Protein AF-A0A090DT22-F1 (afdb_monomer_lite)

Structure (mmCIF, N/CA/C/O backbone):
data_AF-A0A090DT22-F1
#
_entry.id   AF-A0A090DT22-F1
#
loop_
_atom_site.group_PDB
_atom_site.id
_atom_site.type_symbol
_atom_site.label_atom_id
_atom_site.label_alt_id
_atom_site.label_comp_id
_atom_site.label_asym_id
_atom_site.label_entity_id
_atom_site.label_seq_id
_atom_site.pdbx_PDB_ins_code
_atom_site.Cartn_x
_atom_site.Cartn_y
_atom_site.Cartn_z
_atom_site.occupancy
_atom_site.B_iso_or_equiv
_atom_site.auth_seq_id
_atom_site.auth_comp_id
_atom_site.auth_asym_id
_atom_site.auth_atom_id
_atom_site.pdbx_PDB_model_num
ATOM 1 N N . MET A 1 1 ? -0.418 -11.864 3.125 1.00 76.81 1 MET A N 1
ATOM 2 C CA . MET A 1 1 ? -0.419 -10.398 3.351 1.00 76.81 1 MET A CA 1
ATOM 3 C C . MET A 1 1 ? -1.795 -9.760 3.143 1.00 76.81 1 MET A C 1
ATOM 5 O O . MET A 1 1 ? -2.227 -9.010 4.003 1.00 76.81 1 MET A O 1
ATOM 9 N N . ARG A 1 2 ? -2.528 -10.086 2.066 1.00 82.81 2 ARG A N 1
ATOM 10 C CA . ARG A 1 2 ? -3.829 -9.456 1.751 1.00 82.81 2 ARG A CA 1
ATOM 11 C C . ARG A 1 2 ? -4.947 -9.671 2.788 1.00 82.81 2 ARG A C 1
ATOM 13 O O . ARG A 1 2 ? -5.832 -8.824 2.907 1.00 82.81 2 ARG A O 1
ATOM 20 N N . ASP A 1 3 ? -4.875 -10.767 3.542 1.00 87.50 3 ASP A N 1
ATOM 21 C CA . ASP A 1 3 ? -5.859 -11.134 4.571 1.00 87.50 3 ASP A CA 1
ATOM 22 C C . ASP A 1 3 ? -5.574 -10.551 5.964 1.00 87.50 3 ASP A C 1
ATOM 24 O O . ASP A 1 3 ? -6.322 -10.767 6.914 1.00 87.50 3 ASP A O 1
ATOM 28 N N . LEU A 1 4 ? -4.498 -9.774 6.115 1.00 89.88 4 LEU A N 1
ATOM 29 C CA . LEU A 1 4 ? -4.228 -9.113 7.386 1.00 89.88 4 LEU A CA 1
ATOM 30 C C . LEU A 1 4 ? -5.357 -8.119 7.705 1.00 89.88 4 LEU A C 1
ATOM 32 O O . LEU A 1 4 ? -5.760 -7.311 6.861 1.00 89.88 4 LEU A O 1
ATOM 36 N N . LYS A 1 5 ? -5.860 -8.157 8.945 1.00 90.62 5 LYS A N 1
ATOM 37 C CA . LYS A 1 5 ? -6.903 -7.248 9.454 1.00 90.62 5 LYS A CA 1
ATOM 38 C C . LYS A 1 5 ? -6.331 -5.860 9.772 1.00 90.62 5 LYS A C 1
ATOM 40 O O . LYS A 1 5 ? -6.422 -5.377 10.894 1.00 90.62 5 LYS A O 1
ATOM 45 N N . VAL A 1 6 ? -5.736 -5.219 8.770 1.00 91.44 6 VAL A N 1
ATOM 46 C CA . VAL A 1 6 ? -5.166 -3.873 8.882 1.00 91.44 6 VAL A CA 1
ATOM 47 C C . VAL A 1 6 ? -6.283 -2.834 8.807 1.00 91.44 6 VAL A C 1
ATOM 49 O O . VAL A 1 6 ? -7.083 -2.843 7.867 1.00 91.44 6 VAL A O 1
ATOM 52 N N . SER A 1 7 ? -6.329 -1.932 9.786 1.00 93.50 7 SER A N 1
ATOM 53 C CA . SER A 1 7 ? -7.184 -0.739 9.778 1.00 93.50 7 SER A CA 1
ATOM 54 C C . SER A 1 7 ? -6.460 0.460 9.156 1.00 93.50 7 SER A C 1
ATOM 56 O O . SER A 1 7 ? -7.012 1.116 8.271 1.00 93.50 7 SER A O 1
ATOM 58 N N . VAL A 1 8 ? -5.206 0.694 9.553 1.00 95.38 8 VAL A N 1
ATOM 59 C CA . VAL A 1 8 ? -4.359 1.801 9.092 1.00 95.38 8 VAL A CA 1
ATOM 60 C C . VAL A 1 8 ? -2.896 1.363 8.979 1.00 95.38 8 VAL A C 1
ATOM 62 O O . VAL A 1 8 ? -2.409 0.586 9.797 1.00 95.38 8 VAL A O 1
ATOM 65 N N . VAL A 1 9 ? -2.197 1.874 7.968 1.00 95.19 9 VAL A N 1
ATOM 66 C CA . VAL A 1 9 ? -0.741 1.769 7.806 1.00 95.19 9 VAL A CA 1
ATOM 67 C C . VAL A 1 9 ? -0.143 3.150 8.031 1.00 95.19 9 VAL A C 1
ATOM 69 O O . VAL A 1 9 ? -0.621 4.125 7.453 1.0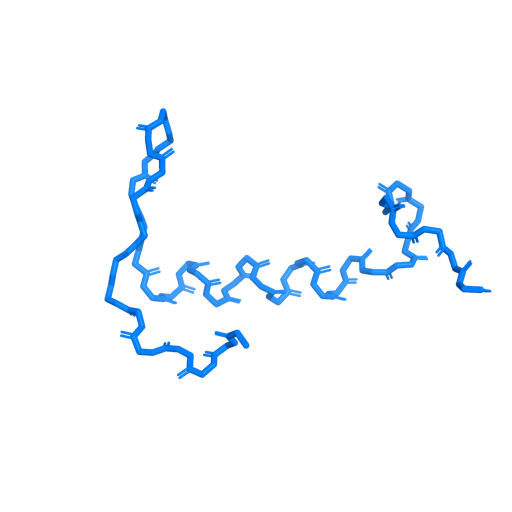0 95.19 9 VAL A O 1
ATOM 72 N N . HIS A 1 10 ? 0.871 3.247 8.888 1.00 95.69 10 HIS A N 1
ATOM 73 C CA . HIS A 1 10 ? 1.578 4.498 9.161 1.00 95.69 10 HIS A CA 1
ATOM 74 C C . HIS A 1 10 ? 2.802 4.590 8.254 1.00 95.69 10 HIS A C 1
ATOM 76 O O . HIS A 1 10 ? 3.695 3.751 8.332 1.00 95.69 10 HIS A O 1
ATOM 82 N N . GLY A 1 11 ? 2.822 5.589 7.371 1.00 88.75 11 GLY A N 1
ATOM 83 C CA . GLY A 1 11 ? 3.853 5.731 6.338 1.00 88.75 11 GLY A CA 1
ATOM 84 C C . GLY A 1 11 ? 5.151 6.393 6.807 1.00 88.75 11 GLY A C 1
ATOM 85 O O . GLY A 1 11 ? 6.068 6.556 6.004 1.00 88.75 11 GLY A O 1
ATOM 86 N N . GLY A 1 12 ? 5.243 6.804 8.076 1.00 90.06 12 GLY A N 1
ATOM 87 C CA . GLY A 1 12 ? 6.370 7.586 8.588 1.00 90.06 12 GLY A CA 1
ATOM 88 C C . GLY A 1 12 ? 6.461 8.940 7.883 1.00 90.06 12 GLY A C 1
ATOM 89 O O . GLY A 1 12 ? 5.698 9.847 8.197 1.00 90.06 12 GLY A O 1
ATOM 90 N N . HIS A 1 13 ? 7.374 9.058 6.914 1.00 95.38 13 HIS A N 1
ATOM 91 C CA . HIS A 1 13 ? 7.506 10.243 6.056 1.00 95.38 13 HIS A CA 1
ATOM 92 C C . HIS A 1 13 ? 6.343 10.399 5.058 1.00 95.38 13 HIS A C 1
ATOM 94 O O . HIS A 1 13 ? 6.060 11.501 4.597 1.00 95.38 13 HIS A O 1
ATOM 100 N N . PHE A 1 14 ? 5.657 9.304 4.725 1.00 90.94 14 PHE A N 1
ATOM 101 C CA . PHE A 1 14 ? 4.524 9.310 3.802 1.00 90.94 14 PHE A CA 1
ATOM 102 C C . PHE A 1 14 ? 3.186 9.378 4.548 1.00 90.94 14 PHE A C 1
ATOM 104 O O . PHE A 1 14 ? 3.095 8.904 5.686 1.00 90.94 14 PHE A O 1
ATOM 111 N N . PRO A 1 15 ? 2.119 9.890 3.902 1.00 95.12 15 PRO A N 1
ATOM 112 C CA . PRO A 1 15 ? 0.786 9.880 4.485 1.00 95.12 15 PRO A CA 1
ATOM 113 C C . PRO A 1 15 ? 0.354 8.474 4.907 1.00 95.12 15 PRO A C 1
ATOM 115 O O . PRO A 1 15 ? 0.535 7.498 4.175 1.00 95.12 15 PRO A O 1
ATOM 118 N N . SER A 1 16 ? -0.265 8.384 6.083 1.00 96.50 16 SER A N 1
ATOM 119 C CA . SER A 1 16 ? -0.938 7.165 6.522 1.00 96.50 16 SER A CA 1
ATOM 120 C C . SER A 1 16 ? -2.086 6.818 5.581 1.00 96.50 16 SER A C 1
ATOM 122 O O . SER A 1 16 ? -2.765 7.699 5.051 1.00 96.50 16 SER A O 1
ATOM 124 N N . PHE A 1 17 ? -2.343 5.526 5.401 1.00 96.69 17 PHE A N 1
ATOM 125 C CA . PHE A 1 17 ? -3.407 5.069 4.516 1.00 96.69 17 PHE A CA 1
ATOM 126 C C . PHE A 1 17 ? -4.178 3.887 5.091 1.00 96.69 17 PHE A C 1
ATOM 128 O O . PHE A 1 17 ? -3.678 3.098 5.892 1.00 96.69 17 PHE A O 1
ATOM 135 N N . GLY A 1 18 ? -5.440 3.786 4.683 1.00 95.44 18 GLY A N 1
ATOM 136 C CA . GLY A 1 18 ? -6.35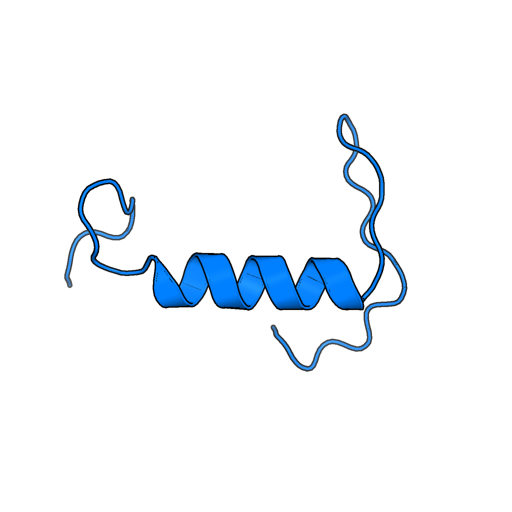3 2.762 5.167 1.00 95.44 18 GLY A CA 1
ATOM 137 C C . GLY A 1 18 ? -6.260 1.439 4.409 1.00 95.44 18 GLY A C 1
ATOM 138 O O . GLY A 1 18 ? -5.582 1.291 3.387 1.00 95.44 18 GLY A O 1
ATOM 139 N N . LYS A 1 19 ? -7.056 0.482 4.886 1.00 95.25 19 LYS A N 1
ATOM 140 C CA . LYS A 1 19 ? -7.207 -0.876 4.342 1.00 95.25 19 LYS A CA 1
ATOM 141 C C . LYS A 1 19 ? -7.402 -0.959 2.821 1.00 95.25 19 LYS A C 1
ATOM 143 O O . LYS A 1 19 ? -6.892 -1.883 2.192 1.00 95.25 19 LYS A O 1
ATOM 148 N N . VAL A 1 20 ? -8.158 -0.031 2.229 1.00 95.12 20 VAL A N 1
ATOM 149 C CA . VAL A 1 20 ? -8.428 -0.028 0.779 1.00 95.12 20 VAL A CA 1
ATOM 150 C C . VAL A 1 20 ? -7.138 0.209 -0.001 1.00 95.12 20 VAL A C 1
ATOM 152 O O . VAL A 1 20 ? -6.768 -0.622 -0.829 1.00 95.12 20 VAL A O 1
ATOM 155 N N . ARG A 1 21 ? -6.406 1.283 0.323 1.00 95.44 21 ARG A N 1
ATOM 156 C CA . ARG A 1 21 ? -5.137 1.611 -0.338 1.00 95.44 21 ARG A CA 1
ATOM 157 C C . ARG A 1 21 ? -4.077 0.541 -0.091 1.00 95.44 21 ARG A C 1
ATOM 159 O O . ARG A 1 21 ? -3.350 0.189 -1.010 1.00 95.44 21 ARG A O 1
ATOM 166 N N . TYR A 1 22 ? -4.046 -0.036 1.112 1.00 95.31 22 TYR A N 1
ATOM 167 C CA . TYR A 1 22 ? -3.164 -1.162 1.427 1.00 95.31 22 TYR A CA 1
ATOM 168 C C . TYR A 1 22 ? -3.338 -2.336 0.454 1.00 95.31 22 TYR A C 1
ATOM 170 O O . TYR A 1 22 ? -2.356 -2.872 -0.055 1.00 95.31 22 TYR A O 1
ATOM 178 N N . ARG A 1 23 ? -4.584 -2.712 0.144 1.00 94.75 23 ARG A N 1
ATOM 179 C CA . ARG A 1 23 ? -4.868 -3.808 -0.796 1.00 94.75 23 ARG A CA 1
ATOM 180 C C . ARG A 1 23 ? -4.512 -3.456 -2.234 1.00 94.75 23 ARG A C 1
ATOM 182 O O . ARG A 1 23 ? -3.936 -4.298 -2.911 1.00 94.75 23 ARG A O 1
ATOM 189 N N . GLN A 1 24 ? -4.800 -2.228 -2.662 1.00 95.25 24 GLN A N 1
ATOM 190 C CA . GLN A 1 24 ? -4.430 -1.749 -3.996 1.00 95.25 24 GLN A CA 1
ATOM 191 C C . GLN A 1 24 ? -2.921 -1.841 -4.222 1.00 95.25 24 GLN A C 1
ATOM 193 O O . GLN A 1 24 ? -2.498 -2.401 -5.223 1.00 95.25 24 GLN A O 1
ATOM 198 N N . LEU A 1 25 ? -2.114 -1.383 -3.261 1.00 93.12 25 LEU A N 1
ATOM 199 C CA . LEU A 1 25 ? -0.653 -1.439 -3.362 1.00 93.12 25 LEU A CA 1
ATOM 200 C C . LEU A 1 25 ? -0.129 -2.878 -3.466 1.00 93.12 25 LEU A C 1
ATOM 202 O O . LEU A 1 25 ? 0.792 -3.144 -4.235 1.00 93.12 25 LEU A O 1
ATOM 206 N N . ILE A 1 26 ? -0.725 -3.820 -2.725 1.00 93.44 26 ILE A N 1
ATOM 207 C CA . ILE A 1 26 ? -0.392 -5.246 -2.860 1.00 93.44 26 ILE A CA 1
ATOM 208 C C . ILE A 1 26 ? -0.707 -5.733 -4.276 1.00 93.44 26 ILE A C 1
ATOM 210 O O . ILE A 1 26 ? 0.126 -6.404 -4.884 1.00 93.44 26 ILE A O 1
ATOM 214 N N . ASP A 1 27 ? -1.893 -5.412 -4.791 1.00 93.50 27 ASP A N 1
ATOM 215 C CA . ASP A 1 27 ? -2.339 -5.860 -6.110 1.00 93.50 27 ASP A CA 1
ATOM 216 C C . ASP A 1 27 ? -1.458 -5.262 -7.225 1.00 93.50 27 ASP A C 1
ATOM 218 O O . ASP A 1 27 ? -1.002 -5.995 -8.104 1.00 93.50 27 ASP A O 1
ATOM 222 N N . GLU A 1 28 ? -1.140 -3.966 -7.141 1.00 93.06 28 GLU A N 1
ATOM 223 C CA . GLU A 1 28 ? -0.217 -3.255 -8.037 1.00 93.06 28 GLU A CA 1
ATOM 224 C C . GLU A 1 28 ? 1.175 -3.911 -8.036 1.00 93.06 28 GLU A C 1
ATOM 226 O O . GLU A 1 28 ? 1.710 -4.239 -9.099 1.00 93.06 28 GLU A O 1
ATOM 231 N N . TYR A 1 29 ? 1.736 -4.184 -6.852 1.00 90.69 29 TYR A N 1
ATOM 232 C CA . TYR A 1 29 ? 3.039 -4.842 -6.719 1.00 90.69 29 TYR A CA 1
ATOM 233 C C . TYR A 1 29 ? 3.033 -6.258 -7.310 1.00 90.69 29 TYR A C 1
ATOM 235 O O . TYR A 1 29 ? 3.922 -6.627 -8.079 1.00 90.69 29 TYR A O 1
ATOM 243 N N . VAL A 1 30 ? 2.009 -7.057 -6.996 1.00 91.12 30 VAL A N 1
ATOM 244 C CA . VAL A 1 30 ? 1.877 -8.437 -7.483 1.00 91.12 30 VAL A CA 1
ATOM 245 C C . VAL A 1 30 ? 1.722 -8.486 -9.003 1.00 91.12 30 VAL A C 1
ATOM 247 O O . VAL A 1 30 ? 2.333 -9.355 -9.632 1.00 91.12 30 VAL A O 1
ATOM 250 N N . ALA A 1 31 ? 0.948 -7.567 -9.585 1.00 91.25 31 ALA A N 1
ATOM 251 C CA . ALA A 1 31 ? 0.766 -7.433 -11.031 1.00 91.25 31 ALA A CA 1
ATOM 252 C C . ALA A 1 31 ? 2.016 -6.887 -11.746 1.00 91.25 31 ALA A C 1
ATOM 254 O O . ALA A 1 31 ? 2.159 -7.051 -12.962 1.00 91.25 31 ALA A O 1
ATOM 255 N N . GLY A 1 32 ? 2.906 -6.221 -11.008 1.00 90.19 32 GLY A N 1
ATOM 256 C CA . GLY A 1 32 ? 4.204 -5.734 -11.473 1.00 90.19 32 GLY A CA 1
ATOM 257 C C . GLY A 1 32 ? 5.320 -6.784 -11.470 1.00 90.19 32 GLY A C 1
ATOM 258 O O . GLY A 1 32 ? 6.402 -6.519 -11.994 1.00 90.19 32 GLY A O 1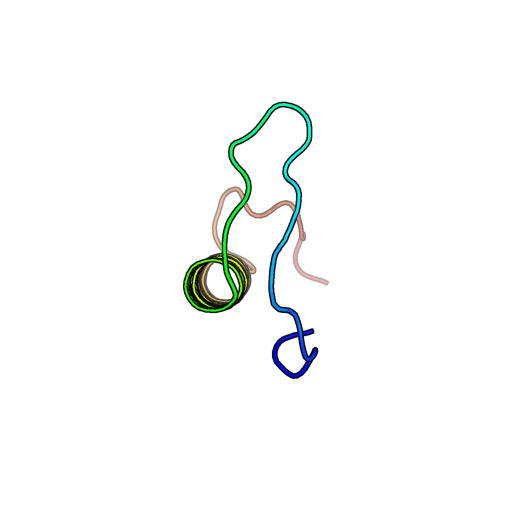
ATOM 259 N N . ARG A 1 33 ? 5.091 -7.972 -10.895 1.00 88.81 33 ARG A N 1
ATOM 260 C CA . ARG A 1 33 ? 6.124 -9.015 -10.792 1.00 88.81 33 ARG A CA 1
ATOM 261 C C . ARG A 1 33 ? 6.614 -9.472 -12.165 1.00 88.81 33 ARG A C 1
ATOM 263 O O . ARG A 1 33 ? 5.823 -9.641 -13.088 1.00 88.81 33 ARG A O 1
ATOM 270 N N . HIS A 1 34 ? 7.925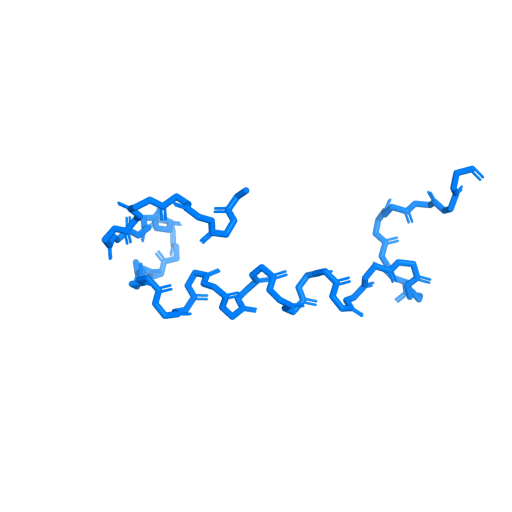 -9.693 -12.259 1.00 82.88 34 HIS A N 1
ATOM 271 C CA . HIS A 1 34 ? 8.638 -10.184 -13.448 1.00 82.88 34 HIS A CA 1
ATOM 272 C C . HIS A 1 34 ? 8.527 -9.283 -14.693 1.00 82.88 34 HIS A C 1
ATOM 274 O O . HIS A 1 34 ? 8.923 -9.684 -15.785 1.00 82.88 34 HIS A O 1
ATOM 280 N N . LYS A 1 35 ? 8.013 -8.056 -14.548 1.00 86.75 35 LYS A N 1
ATOM 281 C CA . LYS A 1 35 ? 8.065 -7.037 -15.601 1.00 86.75 35 LYS A CA 1
ATOM 282 C C . LYS A 1 35 ? 9.425 -6.323 -15.591 1.00 86.75 35 LYS A C 1
ATOM 284 O O . LYS A 1 35 ? 10.080 -6.302 -14.545 1.00 86.7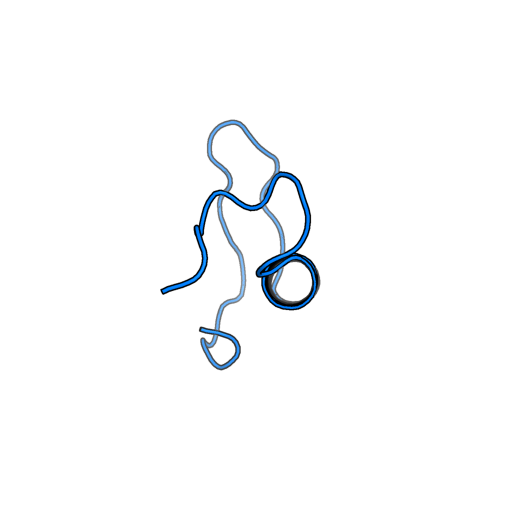5 35 LYS A O 1
ATOM 289 N N . PRO A 1 36 ? 9.851 -5.707 -16.711 1.00 84.31 36 PRO A N 1
ATOM 290 C CA . PRO A 1 36 ? 11.055 -4.877 -16.738 1.00 84.31 36 PRO A CA 1
ATOM 291 C C . PRO A 1 36 ? 11.037 -3.829 -15.616 1.00 84.31 36 PRO A C 1
ATOM 293 O O . PRO A 1 36 ? 10.026 -3.159 -15.412 1.00 84.31 36 PRO A O 1
ATOM 296 N N . GLY A 1 37 ? 12.135 -3.716 -14.864 1.00 83.19 37 GLY A N 1
ATOM 297 C CA . GLY A 1 37 ? 12.227 -2.844 -13.684 1.00 83.19 37 GLY A CA 1
ATOM 298 C C . GLY A 1 37 ? 11.741 -3.468 -12.367 1.00 83.19 37 GLY A C 1
ATOM 299 O O . GLY A 1 37 ? 11.896 -2.855 -11.314 1.00 83.19 37 GLY A O 1
ATOM 300 N N . CYS A 1 38 ? 11.199 -4.690 -12.376 1.00 86.81 38 CYS A N 1
ATOM 301 C CA . CYS A 1 38 ? 10.952 -5.441 -11.147 1.00 86.81 38 CYS A CA 1
ATOM 302 C C . CYS A 1 38 ? 12.287 -5.886 -10.526 1.00 86.81 38 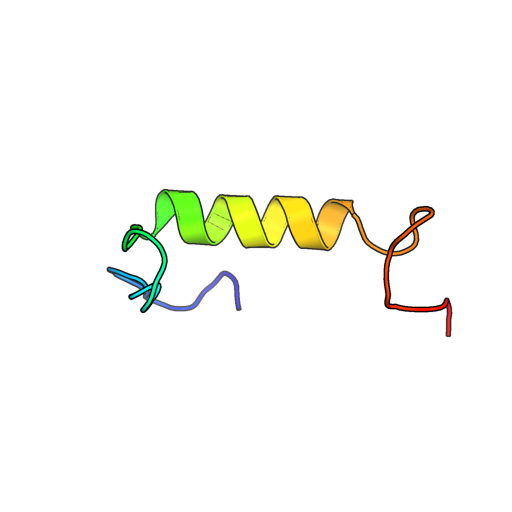CYS A C 1
ATOM 304 O O . CYS A 1 38 ? 13.110 -6.502 -11.199 1.00 86.81 38 CYS A O 1
ATOM 306 N N . HIS A 1 39 ? 12.494 -5.623 -9.232 1.00 82.38 39 HIS A N 1
ATOM 307 C CA . HIS A 1 39 ? 13.727 -6.021 -8.538 1.00 82.38 39 HIS A CA 1
ATOM 308 C C . HIS A 1 39 ? 13.845 -7.542 -8.325 1.00 82.38 39 HIS A C 1
ATOM 310 O O . HIS A 1 39 ? 14.908 -8.038 -7.966 1.00 82.38 39 HIS A O 1
ATOM 316 N N . LEU A 1 40 ? 12.738 -8.284 -8.480 1.00 80.31 40 LEU A N 1
ATOM 317 C CA . LEU A 1 40 ? 12.733 -9.739 -8.392 1.00 80.31 40 LEU A CA 1
ATOM 318 C C . LEU A 1 40 ? 13.175 -10.261 -9.760 1.00 80.31 40 LEU A C 1
ATOM 320 O O . LEU A 1 40 ? 12.360 -10.351 -10.680 1.00 80.31 40 LEU A O 1
ATOM 324 N N . GLN A 1 41 ? 14.473 -10.534 -9.905 1.00 68.81 41 GLN A N 1
ATOM 325 C CA . GLN A 1 41 ? 14.986 -11.276 -11.057 1.00 68.81 41 GLN A CA 1
ATOM 326 C C . GLN A 1 41 ? 14.341 -12.666 -11.063 1.00 68.81 41 GLN A C 1
ATOM 328 O O . GLN A 1 41 ? 14.177 -13.272 -10.003 1.00 68.81 41 GLN A O 1
ATOM 333 N N . GLY A 1 42 ? 13.896 -13.105 -12.247 1.00 63.22 42 GLY A N 1
ATOM 334 C CA . GLY A 1 42 ? 13.301 -14.428 -12.445 1.00 63.22 42 GLY A CA 1
ATOM 335 C C . GLY A 1 42 ? 14.196 -15.506 -11.836 1.00 63.22 42 GLY A C 1
ATOM 336 O O . GLY A 1 42 ? 15.416 -15.389 -11.922 1.00 63.22 42 GLY A O 1
ATOM 337 N N . GLY A 1 43 ? 13.566 -16.463 -11.149 1.00 54.47 43 GLY A N 1
ATOM 338 C CA . GLY A 1 43 ? 14.249 -17.504 -10.375 1.00 54.47 43 GLY A CA 1
ATOM 339 C C . GLY A 1 43 ? 15.185 -18.384 -11.186 1.00 54.47 43 GLY A C 1
ATOM 340 O O . GLY A 1 43 ? 15.001 -18.473 -12.420 1.00 54.47 43 GLY A O 1
#

Sequence (43 aa):
MRDLKVSVVHGGHFPSFGKVRYRQLIDEYVAGRHKPGCHLQGG

Foldseek 3Di:
DLPPPWQWDPPPVDDIDGNVVVNVVVVVLVVCPPPPPNPDDDD

pLDDT: mean 88.77, std 8.87, range [54.47, 96.69]

Organism: Mesorhizobium plurifarium (NCBI:txid69974)

Secondary structure (DSSP, 8-state):
-TTS--SEE--TTSPPEEHHHHHHHHHHHHHTTTSTT-SS---

Radius of gyration: 12.62 Å; chains: 1; bounding box: 23×28×26 Å